Protein AF-A0A1G2N0Z9-F1 (afdb_monomer_lite)

Radius of gyration: 14.89 Å; chains: 1; bounding box: 38×28×39 Å

Structure (mmCIF, N/CA/C/O backbone):
data_AF-A0A1G2N0Z9-F1
#
_entry.id   AF-A0A1G2N0Z9-F1
#
loop_
_atom_site.group_PDB
_atom_site.id
_atom_site.type_symbol
_atom_site.label_atom_id
_atom_site.label_alt_id
_atom_site.label_comp_id
_atom_site.label_asym_id
_atom_site.label_entity_id
_atom_site.label_seq_id
_atom_site.pdbx_PDB_ins_code
_atom_site.Cartn_x
_atom_site.Cartn_y
_atom_site.Cartn_z
_atom_site.occupancy
_atom_site.B_iso_or_equiv
_atom_site.auth_seq_id
_atom_site.auth_comp_id
_atom_site.auth_asym_id
_atom_site.auth_atom_id
_atom_site.pdbx_PDB_model_num
ATOM 1 N N . MET A 1 1 ? -17.786 1.640 7.797 1.00 79.00 1 MET A N 1
ATOM 2 C CA . MET A 1 1 ? -18.243 2.246 6.525 1.00 79.00 1 MET A CA 1
ATOM 3 C C . MET A 1 1 ? -17.300 3.326 6.021 1.00 79.00 1 MET A C 1
ATOM 5 O O . MET A 1 1 ? -16.821 3.177 4.911 1.00 79.00 1 MET A O 1
ATOM 9 N N . LEU A 1 2 ? -16.968 4.353 6.814 1.00 90.75 2 LEU A N 1
ATOM 10 C CA . LEU A 1 2 ? -16.090 5.442 6.357 1.00 90.75 2 LEU A CA 1
ATOM 11 C C . LEU A 1 2 ? -14.712 4.963 5.851 1.00 90.75 2 LEU A C 1
ATOM 13 O O . LEU A 1 2 ? -14.252 5.431 4.818 1.00 90.75 2 LEU A O 1
ATOM 17 N N . SER A 1 3 ? -14.105 3.959 6.498 1.00 92.81 3 SER A N 1
ATOM 18 C CA . SER A 1 3 ? -12.853 3.348 6.022 1.00 92.81 3 SER A CA 1
ATOM 19 C C . SER A 1 3 ? -12.970 2.721 4.624 1.00 92.81 3 SER A C 1
ATOM 21 O O . SER A 1 3 ? -12.044 2.856 3.839 1.00 92.81 3 SER A O 1
ATOM 23 N N . TYR A 1 4 ? -14.107 2.107 4.265 1.00 94.81 4 TYR A N 1
ATOM 24 C CA . TYR A 1 4 ? -14.311 1.609 2.895 1.00 94.81 4 TYR A CA 1
ATOM 25 C C . TYR A 1 4 ? -14.407 2.750 1.883 1.00 94.81 4 TYR A C 1
ATOM 27 O O . TYR A 1 4 ? -13.894 2.618 0.780 1.00 94.81 4 TYR A O 1
ATOM 35 N N . ILE A 1 5 ? -15.035 3.868 2.257 1.00 96.38 5 ILE A N 1
ATOM 36 C CA . ILE A 1 5 ? -15.137 5.044 1.384 1.00 96.38 5 ILE A CA 1
ATOM 37 C C . ILE A 1 5 ? -13.743 5.622 1.129 1.00 96.38 5 ILE A C 1
ATOM 39 O O . ILE A 1 5 ? -13.389 5.855 -0.021 1.00 96.38 5 ILE A O 1
ATOM 43 N N . PHE A 1 6 ? -12.926 5.795 2.174 1.00 96.81 6 PHE A N 1
ATOM 44 C CA . PHE A 1 6 ? -11.551 6.269 2.005 1.00 96.81 6 PHE A CA 1
ATOM 45 C C . PHE A 1 6 ? -10.701 5.304 1.182 1.00 96.81 6 PHE A C 1
ATOM 47 O O . PHE A 1 6 ? -10.011 5.754 0.273 1.00 96.81 6 PHE A O 1
ATOM 54 N N . ALA A 1 7 ? -10.796 3.997 1.444 1.00 97.38 7 ALA A N 1
ATOM 55 C CA . ALA A 1 7 ? -10.118 2.990 0.635 1.00 97.38 7 ALA A CA 1
ATOM 56 C C . ALA A 1 7 ? -10.514 3.106 -0.842 1.00 97.38 7 ALA A C 1
ATOM 58 O O . ALA A 1 7 ? -9.651 3.235 -1.700 1.00 97.38 7 ALA A O 1
ATOM 59 N N . PHE A 1 8 ? -11.816 3.136 -1.134 1.00 97.44 8 PHE A N 1
ATOM 60 C CA . PHE A 1 8 ? -12.325 3.238 -2.498 1.00 97.44 8 PHE A CA 1
ATOM 61 C C . PHE A 1 8 ? -11.829 4.501 -3.209 1.00 97.44 8 PHE A C 1
ATOM 63 O O . PHE A 1 8 ? -11.329 4.414 -4.327 1.00 97.44 8 PHE A O 1
ATOM 70 N N . VAL A 1 9 ? -11.918 5.664 -2.559 1.00 98.06 9 VAL A N 1
ATOM 71 C CA . VAL A 1 9 ? -11.471 6.938 -3.142 1.00 98.06 9 VAL A CA 1
ATOM 72 C C . VAL A 1 9 ? -9.968 6.922 -3.414 1.00 98.06 9 VAL A C 1
ATOM 74 O O . VAL A 1 9 ? -9.555 7.237 -4.526 1.00 98.06 9 VAL A O 1
ATOM 77 N N . ILE A 1 10 ? -9.149 6.523 -2.436 1.00 97.75 10 ILE A N 1
ATOM 78 C CA . ILE A 1 10 ? -7.687 6.510 -2.584 1.00 97.75 10 ILE A CA 1
ATOM 79 C C . ILE A 1 10 ? -7.263 5.512 -3.664 1.00 97.75 10 ILE A C 1
ATOM 81 O O . ILE A 1 10 ? -6.484 5.867 -4.541 1.00 97.75 10 ILE A O 1
ATOM 85 N N . LEU A 1 11 ? -7.810 4.294 -3.658 1.00 97.31 11 LEU A N 1
ATOM 86 C CA . LEU A 1 11 ? -7.470 3.278 -4.658 1.00 97.31 11 LEU A CA 1
ATOM 87 C C . LEU A 1 11 ? -7.959 3.657 -6.060 1.00 97.31 11 LEU A C 1
ATOM 89 O O . LEU A 1 11 ? -7.300 3.335 -7.042 1.00 97.31 11 LEU A O 1
ATOM 93 N N . THR A 1 12 ? -9.060 4.405 -6.168 1.00 97.06 12 THR A N 1
ATOM 94 C CA . THR A 1 12 ? -9.487 4.985 -7.449 1.00 97.06 12 THR A CA 1
ATOM 95 C C . THR A 1 12 ? -8.480 6.026 -7.943 1.00 97.06 12 THR A C 1
ATOM 97 O O . THR A 1 12 ? -8.135 6.017 -9.120 1.00 97.06 12 THR A O 1
ATOM 100 N N . ILE A 1 13 ? -7.960 6.888 -7.060 1.00 95.50 13 ILE A N 1
ATOM 101 C CA . ILE A 1 13 ? -6.890 7.838 -7.412 1.00 95.50 13 ILE A CA 1
ATOM 102 C C . ILE A 1 13 ? -5.633 7.087 -7.863 1.00 95.50 13 ILE A C 1
ATOM 104 O O . ILE A 1 13 ? -5.050 7.456 -8.877 1.00 95.50 13 ILE A O 1
ATOM 108 N N . VAL A 1 14 ? -5.244 6.020 -7.159 1.00 95.50 14 VAL A N 1
ATOM 109 C CA . VAL A 1 14 ? -4.087 5.185 -7.524 1.00 95.50 14 VAL A CA 1
ATOM 110 C C . VAL A 1 14 ? -4.279 4.525 -8.889 1.00 95.50 14 VAL A C 1
ATOM 112 O O . VAL A 1 14 ? -3.357 4.524 -9.699 1.00 95.50 14 VAL A O 1
ATOM 115 N N . LEU A 1 15 ? -5.474 4.002 -9.174 1.00 93.62 15 LEU A N 1
ATOM 116 C CA . LEU A 1 15 ? -5.797 3.400 -10.467 1.00 93.62 15 LEU A CA 1
ATOM 117 C C . LEU A 1 15 ? -5.727 4.428 -11.601 1.00 93.62 15 LEU A C 1
ATOM 119 O O . LEU A 1 15 ? -5.070 4.191 -12.610 1.00 93.62 15 LEU A O 1
ATOM 123 N N . ILE A 1 16 ? -6.380 5.580 -11.428 1.00 93.00 16 ILE A N 1
ATOM 124 C CA . ILE A 1 16 ? -6.337 6.673 -12.410 1.00 93.00 16 ILE A CA 1
ATOM 125 C C . ILE A 1 16 ? -4.892 7.132 -12.616 1.00 93.00 16 ILE A C 1
ATOM 127 O O . ILE A 1 16 ? -4.476 7.365 -13.749 1.00 93.00 16 ILE A O 1
ATOM 131 N N . GLY A 1 17 ? -4.124 7.229 -11.531 1.00 91.12 17 GLY A N 1
ATOM 132 C CA . GLY A 1 17 ? -2.723 7.606 -11.573 1.00 91.12 17 GLY A CA 1
ATOM 133 C C . GLY A 1 17 ? -1.867 6.615 -12.354 1.00 91.12 17 GLY A C 1
ATOM 134 O O . GLY A 1 17 ? -1.115 7.027 -13.226 1.00 91.12 17 GLY A O 1
ATOM 135 N N . ASN A 1 18 ? -2.038 5.314 -12.131 1.00 87.62 18 ASN A N 1
ATOM 136 C CA . ASN A 1 18 ? -1.338 4.286 -12.903 1.00 87.62 18 ASN A CA 1
ATOM 137 C C . ASN A 1 18 ? -1.661 4.347 -14.405 1.00 87.62 18 ASN A C 1
ATOM 139 O O . ASN A 1 18 ? -0.775 4.152 -15.230 1.00 87.62 18 ASN A O 1
ATOM 143 N N . ILE A 1 19 ? -2.914 4.644 -14.770 1.00 87.50 19 ILE A N 1
ATOM 144 C CA . ILE A 1 19 ? -3.340 4.694 -16.178 1.00 87.50 19 ILE A CA 1
ATOM 145 C C . ILE A 1 19 ? -2.854 5.971 -16.879 1.00 87.50 19 ILE A C 1
ATOM 147 O O . ILE A 1 19 ? -2.416 5.908 -18.022 1.00 87.50 19 ILE A O 1
ATOM 151 N N . LEU A 1 20 ? -2.959 7.133 -16.225 1.00 86.62 20 LEU A N 1
ATOM 152 C CA . LEU A 1 20 ? -2.773 8.441 -16.875 1.00 86.62 20 LEU A CA 1
ATOM 153 C C . LEU A 1 20 ? -1.491 9.177 -16.464 1.00 86.62 20 LEU A C 1
ATOM 155 O O . LEU A 1 20 ? -1.054 10.116 -17.129 1.00 86.62 20 LEU A O 1
ATOM 159 N N . GLY A 1 21 ? -0.905 8.812 -15.331 1.00 76.06 21 GLY A N 1
ATOM 160 C CA . GLY A 1 21 ? 0.173 9.548 -14.676 1.00 76.06 21 GLY A CA 1
ATOM 161 C C . GLY A 1 21 ? 1.413 9.820 -15.529 1.00 76.06 21 GLY A C 1
ATOM 162 O O . GLY A 1 21 ? 1.886 10.966 -15.515 1.00 76.06 21 GLY A O 1
ATOM 163 N N . PRO A 1 22 ? 1.921 8.834 -16.296 1.00 70.19 22 PRO A N 1
ATOM 164 C CA . PRO A 1 22 ? 3.076 9.027 -17.172 1.00 70.19 22 PRO A CA 1
ATOM 165 C C . PRO A 1 22 ? 2.835 10.048 -18.290 1.00 70.19 22 PRO A C 1
ATOM 167 O O . PRO A 1 22 ? 3.763 10.741 -18.699 1.00 70.19 22 PRO A O 1
ATOM 170 N N . GLU A 1 23 ? 1.593 10.168 -18.766 1.00 74.56 23 GLU A N 1
ATOM 171 C CA . GLU A 1 23 ? 1.230 11.068 -19.866 1.00 74.56 23 GLU A CA 1
ATOM 172 C C . GLU A 1 23 ? 0.994 12.510 -19.394 1.00 74.56 23 GLU A C 1
ATOM 174 O O . GLU A 1 23 ? 1.246 13.454 -20.140 1.00 74.56 23 GLU A O 1
ATOM 179 N N . ILE A 1 24 ? 0.530 12.694 -18.152 1.00 70.25 24 ILE A N 1
ATOM 180 C CA . ILE A 1 24 ? 0.045 13.994 -17.658 1.00 70.25 24 ILE A CA 1
ATOM 181 C C . ILE A 1 24 ? 1.104 14.773 -16.871 1.00 70.25 24 ILE A C 1
ATOM 183 O O . ILE A 1 24 ? 1.137 16.001 -16.926 1.00 70.25 24 ILE A O 1
ATOM 187 N N . THR A 1 25 ? 1.931 14.100 -16.068 1.00 64.31 25 THR A N 1
ATOM 188 C CA . THR A 1 25 ? 2.651 14.801 -14.988 1.00 64.31 25 THR A CA 1
ATOM 189 C C . THR A 1 25 ? 4.035 15.311 -15.372 1.00 64.31 25 THR A C 1
ATOM 191 O O . THR A 1 25 ? 4.565 16.172 -14.674 1.00 64.31 25 THR A O 1
ATOM 194 N N . HIS A 1 26 ? 4.643 14.792 -16.444 1.00 68.50 26 HIS A N 1
ATOM 195 C CA . HIS A 1 26 ? 6.057 15.015 -16.796 1.00 68.50 26 HIS A CA 1
ATOM 196 C C . HIS A 1 26 ? 7.057 14.738 -15.646 1.00 68.50 26 HIS A C 1
ATOM 198 O O . HIS A 1 26 ? 8.247 15.033 -15.769 1.00 68.50 26 HIS A O 1
ATOM 204 N N . ILE A 1 27 ? 6.597 14.168 -14.526 1.00 69.31 27 ILE A N 1
ATOM 205 C CA . ILE A 1 27 ? 7.427 13.723 -13.411 1.00 69.31 27 ILE A CA 1
ATOM 206 C C . ILE A 1 27 ? 8.112 12.432 -13.858 1.00 69.31 27 ILE A C 1
ATOM 208 O O . ILE A 1 27 ? 7.523 11.615 -14.565 1.00 69.31 27 ILE A O 1
ATOM 212 N N . SER A 1 28 ? 9.366 12.230 -13.448 1.00 76.25 28 SER A N 1
ATOM 213 C CA . SER A 1 28 ? 10.042 10.955 -13.700 1.00 76.25 28 SER A CA 1
ATOM 214 C C . SER A 1 28 ? 9.210 9.807 -13.121 1.00 76.25 28 SER A C 1
ATOM 216 O O . SER A 1 28 ? 8.839 9.849 -11.944 1.00 76.25 28 SER A O 1
ATOM 218 N N . MET A 1 29 ? 8.945 8.788 -13.952 1.00 77.81 29 MET A N 1
ATOM 219 C CA . MET A 1 29 ? 8.114 7.628 -13.602 1.00 77.81 29 MET A CA 1
ATOM 220 C C . MET A 1 29 ? 8.460 7.064 -12.223 1.00 77.81 29 MET A C 1
ATOM 222 O O . MET A 1 29 ? 7.557 6.765 -11.462 1.00 77.81 29 MET A O 1
ATOM 226 N N . ARG A 1 30 ? 9.747 7.024 -11.854 1.00 77.75 30 ARG A N 1
ATOM 227 C CA . ARG A 1 30 ? 10.211 6.490 -10.563 1.00 77.75 30 ARG A CA 1
ATOM 228 C C . ARG A 1 30 ? 9.659 7.227 -9.341 1.00 77.75 30 ARG A C 1
ATOM 230 O O . ARG A 1 30 ? 9.333 6.603 -8.337 1.00 77.75 30 ARG A O 1
ATOM 237 N N . TYR A 1 31 ? 9.584 8.558 -9.394 1.00 82.19 31 TYR A N 1
ATOM 238 C CA . TYR A 1 31 ? 9.047 9.339 -8.272 1.00 82.19 31 TYR A CA 1
ATOM 239 C C . TYR A 1 31 ? 7.531 9.245 -8.219 1.00 82.19 31 TYR A C 1
ATOM 241 O O . TYR A 1 31 ? 6.948 9.216 -7.139 1.00 82.19 31 TYR A O 1
ATOM 249 N N . TYR A 1 32 ? 6.907 9.219 -9.393 1.00 87.62 32 TYR A N 1
ATOM 250 C CA . TYR A 1 32 ? 5.468 9.100 -9.512 1.00 87.62 32 TYR A CA 1
ATOM 251 C C . TYR A 1 32 ? 4.975 7.753 -8.968 1.00 87.62 32 TYR A C 1
ATOM 253 O O . TYR A 1 32 ? 4.097 7.715 -8.111 1.00 87.62 32 TYR A O 1
ATOM 261 N N . ASP A 1 33 ? 5.632 6.679 -9.385 1.00 89.62 33 ASP A N 1
ATOM 262 C CA . ASP A 1 33 ? 5.465 5.315 -8.902 1.00 89.62 33 ASP A CA 1
ATOM 263 C C . ASP A 1 33 ? 5.595 5.210 -7.370 1.00 89.62 33 ASP A C 1
ATOM 265 O O . ASP A 1 33 ? 4.666 4.779 -6.690 1.00 89.62 33 ASP A O 1
ATOM 269 N N . SER A 1 34 ? 6.659 5.781 -6.792 1.00 93.81 34 SER A N 1
ATOM 270 C CA . SER A 1 34 ? 6.840 5.805 -5.330 1.00 93.81 34 SER A CA 1
ATOM 271 C C . SER A 1 34 ? 5.678 6.484 -4.581 1.00 93.81 34 SER A C 1
ATOM 273 O O . SER A 1 34 ? 5.284 6.061 -3.490 1.00 93.81 34 SER A O 1
ATOM 275 N N . ILE A 1 35 ? 5.116 7.563 -5.142 1.00 94.12 35 ILE A N 1
ATOM 276 C CA . ILE A 1 35 ? 3.949 8.244 -4.559 1.00 94.12 35 ILE A CA 1
ATOM 277 C C . ILE A 1 35 ? 2.719 7.337 -4.639 1.00 94.12 35 ILE A C 1
ATOM 279 O O . ILE A 1 35 ? 1.950 7.264 -3.676 1.00 94.12 35 ILE A O 1
ATOM 283 N N . LEU A 1 36 ? 2.530 6.651 -5.768 1.00 95.19 36 LEU A N 1
ATOM 284 C CA . LEU A 1 36 ? 1.418 5.731 -5.961 1.00 95.19 36 LEU A CA 1
ATOM 285 C C . LEU A 1 36 ? 1.488 4.536 -5.015 1.00 95.19 36 LEU A C 1
ATOM 287 O O . LEU A 1 36 ? 0.457 4.230 -4.426 1.00 95.19 36 LEU A O 1
ATOM 291 N N . HIS A 1 37 ? 2.661 3.946 -4.782 1.00 97.25 37 HIS A N 1
ATOM 292 C CA . HIS A 1 37 ? 2.840 2.872 -3.799 1.00 97.25 37 HIS A CA 1
ATOM 293 C C . HIS A 1 37 ? 2.476 3.319 -2.383 1.00 97.25 37 HIS A C 1
ATOM 295 O O . HIS A 1 37 ? 1.623 2.729 -1.720 1.00 97.25 37 HIS A O 1
ATOM 301 N N . MET A 1 38 ? 2.996 4.464 -1.932 1.00 97.75 38 MET A N 1
ATOM 302 C CA . MET A 1 38 ? 2.638 4.974 -0.605 1.00 97.75 38 MET A CA 1
ATOM 303 C C . MET A 1 38 ? 1.126 5.252 -0.469 1.00 97.75 38 MET A C 1
ATOM 305 O O . MET A 1 38 ? 0.528 4.975 0.578 1.00 97.75 38 MET A O 1
ATOM 309 N N . LEU A 1 39 ? 0.480 5.778 -1.518 1.00 97.69 39 LEU A N 1
ATOM 310 C CA . LEU A 1 39 ? -0.973 5.981 -1.544 1.00 97.69 39 LEU A CA 1
ATOM 311 C C . LEU A 1 39 ? -1.748 4.658 -1.607 1.00 97.69 39 LEU A C 1
ATOM 313 O O . LEU A 1 39 ? -2.765 4.528 -0.924 1.00 97.69 39 LEU A O 1
ATOM 317 N N . ALA A 1 40 ? -1.276 3.676 -2.374 1.00 98.06 40 ALA A N 1
ATOM 318 C CA . ALA A 1 40 ? -1.855 2.340 -2.462 1.00 98.06 40 ALA A CA 1
ATOM 319 C C . ALA A 1 40 ? -1.826 1.664 -1.091 1.00 98.06 40 ALA A C 1
ATOM 321 O O . ALA A 1 40 ? -2.873 1.238 -0.600 1.00 98.06 40 ALA A O 1
ATOM 322 N N . GLY A 1 41 ? -0.676 1.699 -0.417 1.00 98.19 41 GLY A N 1
ATOM 323 C CA . GLY A 1 41 ? -0.507 1.270 0.964 1.00 98.19 41 GLY A CA 1
ATOM 324 C C . GLY A 1 41 ? -1.506 1.922 1.919 1.00 98.19 41 GLY A C 1
ATOM 325 O O . GLY A 1 41 ? -2.168 1.239 2.701 1.00 98.19 41 GLY A O 1
ATOM 326 N N . ALA A 1 42 ? -1.699 3.241 1.832 1.00 98.31 42 ALA A N 1
ATOM 327 C CA . ALA A 1 42 ? -2.696 3.939 2.645 1.00 98.31 42 ALA A CA 1
ATOM 328 C C . ALA A 1 42 ? -4.137 3.482 2.333 1.00 98.31 42 ALA A C 1
ATOM 330 O O . ALA A 1 42 ? -4.915 3.185 3.247 1.00 98.31 42 ALA A O 1
ATOM 331 N N . GLY A 1 43 ? -4.502 3.384 1.051 1.00 98.25 43 GLY A N 1
ATOM 332 C CA . GLY A 1 43 ? -5.816 2.912 0.607 1.00 98.25 43 GLY A CA 1
ATOM 333 C C . GLY A 1 43 ? -6.111 1.480 1.067 1.00 98.25 43 GLY A C 1
ATOM 334 O O . GLY A 1 43 ? -7.186 1.205 1.608 1.00 98.25 43 GLY A O 1
ATOM 335 N N . LEU A 1 44 ? -5.133 0.585 0.939 1.00 98.25 44 LEU A N 1
ATOM 336 C CA . LEU A 1 44 ? -5.214 -0.796 1.406 1.00 98.25 44 LEU A CA 1
ATOM 337 C C . LEU A 1 44 ? -5.220 -0.891 2.934 1.00 98.25 44 LEU A C 1
ATOM 339 O O . LEU A 1 44 ? -5.974 -1.689 3.483 1.00 98.25 44 LEU A O 1
ATOM 343 N N . GLY A 1 45 ? -4.498 -0.026 3.648 1.00 97.69 45 GLY A N 1
ATOM 344 C CA . GLY A 1 45 ? -4.589 0.085 5.106 1.00 97.69 45 GLY A CA 1
ATOM 345 C C . GLY A 1 45 ? -6.013 0.408 5.576 1.00 97.69 45 GLY A C 1
ATOM 346 O O . GLY A 1 45 ? -6.538 -0.232 6.493 1.00 97.69 45 GLY A O 1
ATOM 347 N N . PHE A 1 46 ? -6.693 1.345 4.903 1.00 97.62 46 PHE A N 1
ATOM 348 C CA . PHE A 1 46 ? -8.110 1.621 5.154 1.00 97.62 46 PHE A CA 1
ATOM 349 C C . PHE A 1 46 ? -9.003 0.416 4.842 1.00 97.62 46 PHE A C 1
ATOM 351 O O . PHE A 1 46 ? -9.914 0.122 5.623 1.00 97.62 46 PHE A O 1
ATOM 358 N N . PHE A 1 47 ? -8.744 -0.288 3.737 1.00 97.69 47 PHE A N 1
ATOM 359 C CA . PHE A 1 47 ? -9.482 -1.490 3.352 1.00 97.69 47 PHE A CA 1
ATOM 360 C C . PHE A 1 47 ? -9.327 -2.610 4.387 1.00 97.69 47 PHE A C 1
ATOM 362 O O . PHE A 1 47 ? -10.331 -3.150 4.844 1.00 97.69 47 PHE A O 1
ATOM 369 N N . ILE A 1 48 ? -8.103 -2.908 4.827 1.00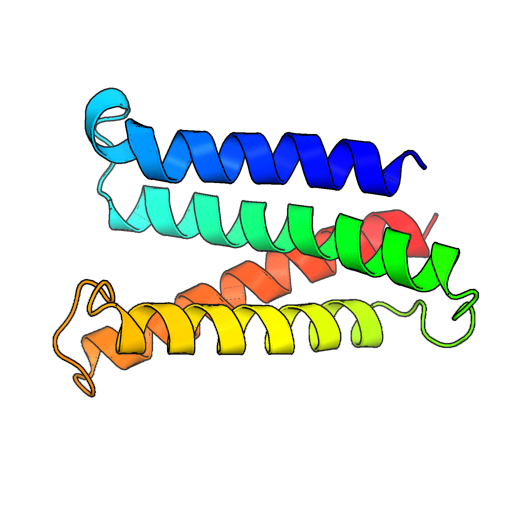 97.00 48 ILE A N 1
ATOM 370 C CA . ILE A 1 48 ? -7.806 -3.938 5.831 1.00 97.00 48 ILE A CA 1
ATOM 371 C C . ILE A 1 48 ? -8.523 -3.624 7.149 1.00 97.00 48 ILE A C 1
ATOM 373 O O . ILE A 1 48 ? -9.213 -4.483 7.696 1.00 97.00 48 ILE A O 1
ATOM 377 N N . LEU A 1 49 ? -8.449 -2.379 7.634 1.00 95.31 49 LEU A N 1
ATOM 378 C CA . LEU A 1 49 ? -9.175 -1.948 8.836 1.00 95.31 49 LEU A CA 1
ATOM 379 C C . LEU A 1 49 ? -10.694 -2.107 8.693 1.00 95.31 49 LEU A C 1
ATOM 381 O O . LEU A 1 49 ? -11.383 -2.503 9.644 1.00 95.31 49 LEU A O 1
ATOM 385 N N . ALA A 1 50 ? -11.229 -1.779 7.517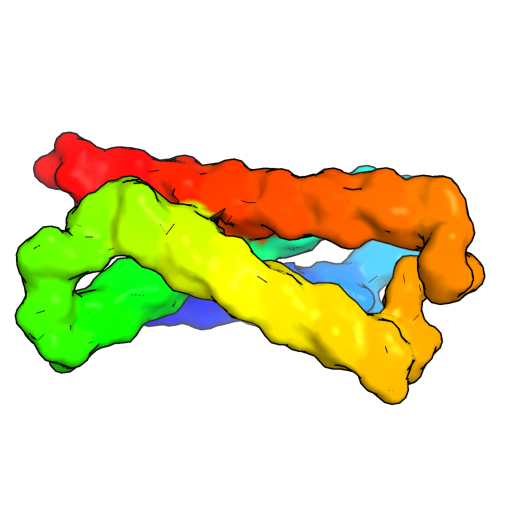 1.00 94.81 50 ALA A N 1
ATOM 386 C CA . ALA A 1 50 ? -12.644 -1.928 7.216 1.00 94.81 50 ALA A CA 1
ATOM 387 C C . ALA A 1 50 ? -13.051 -3.409 7.198 1.00 94.81 50 ALA A C 1
ATOM 389 O O . ALA A 1 50 ? -14.044 -3.774 7.831 1.00 94.81 50 ALA A O 1
ATOM 390 N N . LEU A 1 51 ? -12.245 -4.258 6.560 1.00 95.00 51 LEU A N 1
ATOM 391 C CA . LEU A 1 51 ? -12.437 -5.701 6.472 1.00 95.00 51 LEU A CA 1
ATOM 392 C C . LEU A 1 51 ? -12.386 -6.359 7.852 1.00 95.00 51 LEU A C 1
ATOM 394 O O . LEU A 1 51 ? -13.310 -7.083 8.216 1.00 95.00 51 LEU A O 1
ATOM 398 N N . MET A 1 52 ? -11.379 -6.045 8.669 1.00 94.06 52 MET A N 1
ATOM 399 C CA . MET A 1 52 ? -11.281 -6.518 10.055 1.00 94.06 52 MET A CA 1
ATOM 400 C C . MET A 1 52 ? -12.509 -6.125 10.879 1.00 94.06 52 MET A C 1
ATOM 402 O O . MET A 1 52 ? -13.002 -6.922 11.678 1.00 94.06 52 MET A O 1
ATOM 406 N N . SER A 1 53 ? -13.037 -4.916 10.666 1.00 91.12 53 SER A N 1
ATOM 407 C CA . SER A 1 53 ? -14.259 -4.454 11.332 1.00 91.12 53 SER A CA 1
ATOM 408 C C . SER A 1 53 ? -15.489 -5.248 10.877 1.00 91.12 53 SER A C 1
ATOM 410 O O . SER A 1 53 ? -16.284 -5.668 11.716 1.00 91.12 53 SER A O 1
ATOM 412 N N . THR A 1 54 ? -15.627 -5.511 9.573 1.00 94.19 54 THR A N 1
ATOM 413 C CA . THR A 1 54 ? -16.698 -6.352 9.008 1.00 94.19 54 THR A CA 1
ATOM 414 C C . THR A 1 54 ? -16.637 -7.783 9.544 1.00 94.19 54 THR A C 1
ATOM 416 O O . THR A 1 54 ? -17.663 -8.344 9.919 1.00 94.19 54 THR A O 1
ATOM 419 N N . LEU A 1 55 ? -15.434 -8.351 9.646 1.00 93.81 55 LEU A N 1
ATOM 420 C CA . LEU A 1 55 ? -15.190 -9.702 10.156 1.00 93.81 55 LEU A CA 1
ATOM 421 C C . LEU A 1 55 ? -15.182 -9.786 11.692 1.00 93.81 55 LEU A C 1
ATOM 423 O O . LEU A 1 55 ? -14.947 -10.857 12.246 1.00 93.81 55 LEU A O 1
ATOM 427 N N 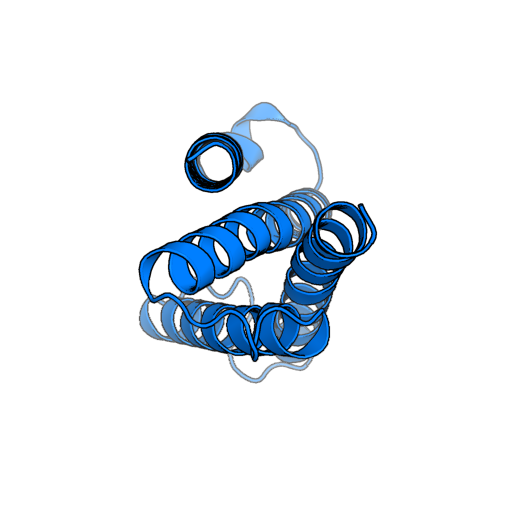. LYS A 1 56 ? -15.445 -8.675 12.396 1.00 91.38 56 LYS A N 1
ATOM 428 C CA . LYS A 1 56 ? -15.451 -8.585 13.868 1.00 91.38 56 LYS A CA 1
ATOM 429 C C . LYS A 1 56 ? -14.129 -9.034 14.516 1.00 91.38 56 LYS A C 1
ATOM 431 O O . LYS A 1 56 ? -14.110 -9.523 15.644 1.00 91.38 56 LYS A O 1
ATOM 436 N N . LEU A 1 57 ? -13.002 -8.811 13.841 1.00 88.75 57 LEU A N 1
ATOM 437 C CA . LEU A 1 57 ? -11.650 -9.173 14.285 1.00 88.75 57 LEU A CA 1
ATOM 438 C C . LEU A 1 57 ? -11.035 -8.123 15.227 1.00 88.75 57 LEU A C 1
ATOM 440 O O . LEU A 1 57 ? -9.863 -7.786 15.109 1.00 88.75 57 LEU A O 1
ATOM 444 N N . GLY A 1 58 ? -11.811 -7.598 16.182 1.00 78.88 58 GLY A N 1
ATOM 445 C CA . GLY A 1 58 ? -11.409 -6.449 17.009 1.00 78.88 58 GLY A CA 1
ATOM 446 C C . GLY A 1 58 ? -10.085 -6.623 17.770 1.00 78.88 58 GLY A C 1
ATOM 447 O O . GLY A 1 58 ? -9.352 -5.654 17.926 1.00 78.88 58 GLY A O 1
ATOM 448 N N . ARG A 1 59 ? -9.741 -7.856 18.178 1.00 81.69 59 ARG A N 1
ATOM 449 C CA . ARG A 1 59 ? -8.463 -8.166 18.851 1.00 81.69 59 ARG A CA 1
ATOM 450 C C . ARG A 1 59 ? -7.227 -8.062 17.945 1.00 81.69 59 ARG A C 1
ATOM 452 O O . ARG A 1 59 ? -6.128 -7.938 18.461 1.00 81.69 59 ARG A O 1
ATOM 459 N N . TRP A 1 60 ? -7.423 -8.126 16.629 1.00 79.19 60 TRP A N 1
ATOM 460 C CA . TRP A 1 60 ? -6.383 -8.086 15.592 1.00 79.19 60 TRP A CA 1
ATOM 461 C C . TRP A 1 60 ? -6.372 -6.743 14.863 1.00 79.19 60 TRP A C 1
ATOM 463 O O . TRP A 1 60 ? -6.032 -6.652 13.689 1.00 79.19 60 TRP A O 1
ATOM 473 N N . ARG A 1 61 ? -6.856 -5.689 15.521 1.00 85.94 61 ARG A N 1
ATOM 474 C CA . ARG A 1 61 ? -6.910 -4.344 14.955 1.00 85.94 61 ARG A CA 1
ATOM 475 C C . ARG A 1 61 ? -5.751 -3.512 15.494 1.00 85.94 61 ARG A C 1
ATOM 477 O O . ARG A 1 61 ? -5.956 -2.415 16.006 1.00 85.94 61 ARG A O 1
ATOM 484 N N . THR A 1 62 ? -4.544 -4.071 15.434 1.00 91.62 62 THR A N 1
ATOM 485 C CA . THR A 1 62 ? -3.307 -3.386 15.819 1.00 91.62 62 THR A CA 1
ATOM 486 C C . THR A 1 62 ? -2.589 -2.833 14.590 1.00 91.62 62 THR A C 1
ATOM 488 O O . THR A 1 62 ? -2.887 -3.205 13.456 1.00 91.62 62 THR A O 1
ATOM 491 N N . ILE A 1 63 ? -1.618 -1.940 14.807 1.00 92.38 63 ILE A N 1
ATOM 492 C CA . ILE A 1 63 ? -0.758 -1.448 13.720 1.00 92.38 63 ILE A CA 1
ATOM 493 C C . ILE A 1 63 ? -0.045 -2.624 13.043 1.00 92.38 63 ILE A C 1
ATOM 495 O O . ILE A 1 63 ? -0.021 -2.677 11.818 1.00 92.38 63 ILE A O 1
ATOM 499 N N . PHE A 1 64 ? 0.447 -3.587 13.832 1.00 94.31 64 PHE A N 1
ATOM 500 C CA . PHE A 1 64 ? 1.144 -4.769 13.328 1.00 94.31 64 PHE A CA 1
ATOM 501 C C . PHE A 1 64 ? 0.271 -5.593 12.374 1.00 94.31 64 PHE A C 1
ATOM 503 O O . PHE A 1 64 ? 0.721 -5.943 11.286 1.00 94.31 64 PHE A O 1
ATOM 510 N N . ASP A 1 65 ? -0.987 -5.848 12.742 1.00 94.81 65 ASP A N 1
ATOM 511 C CA . ASP A 1 65 ? -1.901 -6.652 11.923 1.00 94.81 65 ASP A CA 1
ATOM 512 C C . ASP A 1 65 ? -2.208 -5.979 10.577 1.00 94.81 65 ASP A C 1
ATOM 514 O O . ASP A 1 65 ? -2.259 -6.641 9.540 1.00 94.81 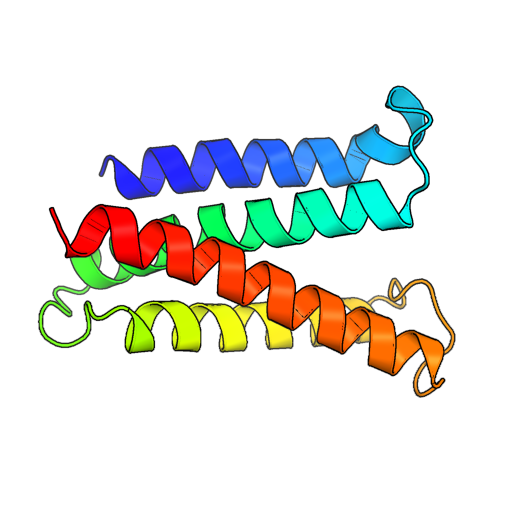65 ASP A O 1
ATOM 518 N N . VAL A 1 66 ? -2.377 -4.651 10.577 1.00 96.31 66 VAL A N 1
ATOM 519 C CA . VAL A 1 66 ? -2.615 -3.881 9.347 1.00 96.31 66 VAL A CA 1
ATOM 520 C C . VAL A 1 66 ? -1.372 -3.876 8.463 1.00 96.31 66 VAL A C 1
ATOM 522 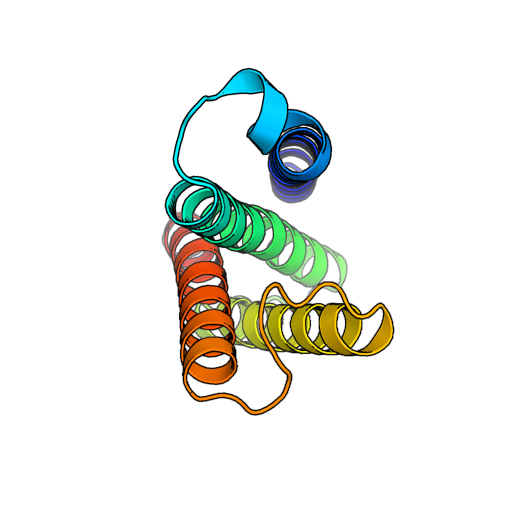O O . VAL A 1 66 ? -1.481 -4.127 7.265 1.00 96.31 66 VAL A O 1
ATOM 525 N N . THR A 1 67 ? -0.187 -3.641 9.035 1.00 96.44 67 THR A N 1
ATOM 526 C CA . THR A 1 67 ? 1.067 -3.652 8.269 1.00 96.44 67 THR A CA 1
ATOM 527 C C . THR A 1 67 ? 1.394 -5.034 7.720 1.00 96.44 67 THR A C 1
ATOM 529 O O . THR A 1 67 ? 1.857 -5.144 6.591 1.00 96.44 67 THR A O 1
ATOM 532 N N . PHE A 1 68 ? 1.107 -6.094 8.478 1.00 96.88 68 PHE A N 1
ATOM 533 C CA . PHE A 1 68 ? 1.305 -7.464 8.022 1.00 96.88 68 PHE A CA 1
ATOM 534 C C . PHE A 1 68 ? 0.335 -7.819 6.890 1.00 96.88 68 PHE A C 1
ATOM 536 O O . PHE A 1 68 ? 0.753 -8.360 5.870 1.00 96.88 68 PHE A O 1
ATOM 543 N N . GLY A 1 69 ? -0.943 -7.449 7.023 1.00 96.81 69 GLY A N 1
ATOM 544 C CA . GLY A 1 69 ? -1.921 -7.596 5.945 1.00 96.81 69 GLY A CA 1
ATOM 545 C C . GLY A 1 69 ? -1.516 -6.840 4.677 1.00 96.81 69 GLY A C 1
ATOM 546 O O . GLY A 1 69 ? -1.657 -7.381 3.583 1.00 96.81 69 GLY A O 1
ATOM 547 N N . MET A 1 70 ? -0.964 -5.630 4.818 1.00 97.75 70 MET A N 1
ATOM 548 C CA . MET A 1 70 ? -0.461 -4.860 3.680 1.00 97.75 70 MET A CA 1
ATOM 549 C C . MET A 1 70 ? 0.729 -5.549 3.018 1.00 97.75 70 MET A C 1
ATOM 551 O O . MET A 1 70 ? 0.736 -5.691 1.803 1.00 97.75 70 MET A O 1
ATOM 555 N N . LEU A 1 71 ? 1.695 -6.035 3.801 1.00 97.94 71 LEU A N 1
ATOM 556 C CA . LEU A 1 71 ? 2.856 -6.743 3.265 1.00 97.94 71 LEU A CA 1
ATOM 557 C C . LEU A 1 71 ? 2.444 -7.969 2.436 1.00 97.94 71 LEU A C 1
ATOM 559 O O . LEU A 1 71 ? 3.005 -8.199 1.370 1.00 97.94 71 LEU A O 1
ATOM 563 N N . LEU A 1 72 ? 1.440 -8.731 2.884 1.00 98.06 72 LEU A N 1
ATOM 564 C CA . LEU A 1 72 ? 0.913 -9.860 2.111 1.00 98.06 72 LEU A CA 1
ATOM 565 C C . LEU A 1 72 ? 0.310 -9.414 0.772 1.00 98.06 72 LEU A C 1
ATOM 567 O O . LEU A 1 72 ? 0.548 -10.064 -0.243 1.00 98.06 72 LEU A O 1
ATOM 571 N N . LEU A 1 73 ? -0.456 -8.320 0.759 1.00 97.81 73 LEU A N 1
ATOM 572 C CA . LEU A 1 73 ? -1.033 -7.775 -0.473 1.00 97.81 73 LEU A CA 1
ATOM 573 C C . LEU A 1 73 ? 0.036 -7.199 -1.407 1.00 97.81 73 LEU A C 1
ATOM 575 O O . LEU A 1 73 ? -0.051 -7.430 -2.608 1.00 97.81 73 LEU A O 1
ATOM 579 N N . GLY A 1 74 ? 1.054 -6.527 -0.865 1.00 97.06 74 GLY A N 1
ATOM 580 C CA . GLY A 1 74 ? 2.202 -6.038 -1.629 1.00 97.06 74 GLY A CA 1
ATOM 581 C C . GLY A 1 74 ? 2.969 -7.185 -2.287 1.00 97.06 74 GLY A C 1
ATOM 582 O O . GLY A 1 74 ? 3.224 -7.151 -3.481 1.00 97.06 74 GLY A O 1
ATOM 583 N N . ILE A 1 75 ? 3.235 -8.279 -1.564 1.00 97.62 75 ILE A N 1
ATOM 584 C CA . ILE A 1 75 ? 3.870 -9.472 -2.155 1.00 97.62 75 ILE A CA 1
ATOM 585 C C . ILE A 1 75 ? 3.003 -10.066 -3.275 1.00 97.62 75 ILE A C 1
ATOM 587 O O . ILE A 1 75 ? 3.528 -10.489 -4.302 1.00 97.62 75 ILE A O 1
ATOM 591 N N . ILE A 1 76 ? 1.678 -10.109 -3.101 1.00 97.56 76 ILE A N 1
ATOM 592 C CA . ILE A 1 76 ? 0.765 -10.568 -4.160 1.00 97.56 76 ILE A CA 1
ATOM 593 C C . ILE A 1 76 ? 0.849 -9.650 -5.386 1.00 97.56 76 ILE A C 1
ATOM 595 O O . ILE A 1 76 ? 0.815 -10.154 -6.507 1.00 97.56 76 ILE A O 1
ATOM 599 N N . TRP A 1 77 ? 0.970 -8.337 -5.183 1.00 96.25 77 TRP A N 1
ATOM 600 C CA . TRP A 1 77 ? 1.148 -7.368 -6.261 1.00 96.25 77 TRP A CA 1
ATOM 601 C C . TRP A 1 77 ? 2.467 -7.585 -7.014 1.00 96.25 77 TRP A C 1
ATOM 603 O O . TRP A 1 77 ? 2.445 -7.759 -8.225 1.00 96.25 77 TRP A O 1
ATOM 613 N N . GLU A 1 78 ? 3.589 -7.732 -6.314 1.00 95.88 78 GLU A N 1
ATOM 614 C CA . GLU A 1 78 ? 4.892 -8.048 -6.926 1.00 95.88 78 GLU A CA 1
ATOM 615 C C . GLU A 1 78 ? 4.845 -9.347 -7.749 1.00 95.88 78 GLU A C 1
ATOM 617 O O . GLU A 1 78 ? 5.337 -9.421 -8.874 1.00 95.88 78 GLU A O 1
ATOM 622 N N . LEU A 1 79 ? 4.189 -10.391 -7.229 1.00 96.94 79 LEU A N 1
ATOM 623 C CA . LEU A 1 79 ? 3.994 -11.643 -7.970 1.00 96.94 79 LEU A CA 1
ATOM 624 C C . LEU A 1 79 ? 3.108 -11.454 -9.207 1.00 96.94 79 LEU A C 1
ATOM 626 O O . LEU A 1 79 ? 3.343 -12.097 -10.234 1.00 96.94 79 LEU A O 1
ATOM 630 N N . PHE A 1 80 ? 2.093 -10.594 -9.115 1.00 96.25 80 PHE A N 1
ATOM 631 C CA . PHE A 1 80 ? 1.263 -10.206 -10.250 1.00 96.25 80 PHE A CA 1
ATOM 632 C C . PHE A 1 80 ? 2.109 -9.507 -11.320 1.00 96.25 80 PHE A C 1
ATOM 634 O O . PHE A 1 80 ? 2.000 -9.860 -12.495 1.00 96.25 80 PHE A O 1
ATOM 641 N N . GLU A 1 81 ? 3.009 -8.604 -10.938 1.00 93.88 81 GLU A N 1
ATOM 642 C CA . GLU A 1 81 ? 3.887 -7.927 -11.892 1.00 93.88 81 GLU A CA 1
ATOM 643 C C . GLU A 1 81 ? 4.827 -8.885 -12.620 1.00 93.88 81 GLU A C 1
ATOM 645 O O . GLU A 1 81 ? 4.967 -8.792 -13.843 1.00 93.88 81 GLU A O 1
ATOM 650 N N . ILE A 1 82 ? 5.417 -9.846 -11.901 1.00 96.44 82 ILE A N 1
ATOM 651 C CA . ILE A 1 82 ? 6.244 -10.903 -12.502 1.00 96.44 82 ILE A CA 1
ATOM 652 C C . ILE A 1 82 ? 5.415 -11.711 -13.503 1.00 96.44 82 ILE A C 1
ATOM 654 O O . ILE A 1 82 ? 5.861 -11.959 -14.623 1.00 96.44 82 ILE A O 1
ATOM 658 N N . TYR A 1 83 ? 4.206 -12.125 -13.115 1.00 97.56 83 TYR A N 1
ATOM 659 C CA . TYR A 1 83 ? 3.347 -12.961 -13.952 1.00 97.56 83 TYR A CA 1
ATOM 660 C C . TYR A 1 83 ? 2.919 -12.251 -15.245 1.00 97.56 83 TYR A C 1
ATOM 662 O O . TYR A 1 83 ? 2.894 -12.874 -16.307 1.00 97.56 83 TYR A O 1
ATOM 670 N N . PHE A 1 84 ? 2.611 -10.953 -15.174 1.00 95.94 84 PHE A N 1
ATOM 671 C CA . PHE A 1 84 ? 2.228 -10.144 -16.336 1.00 95.94 84 PHE A CA 1
ATOM 672 C C . PHE A 1 84 ? 3.411 -9.474 -17.048 1.00 95.94 84 PHE A C 1
ATOM 674 O O . PHE A 1 84 ? 3.204 -8.821 -18.070 1.00 95.94 84 PHE A O 1
ATOM 681 N N . ASN A 1 85 ? 4.638 -9.678 -16.561 1.00 93.06 85 ASN A N 1
ATOM 682 C CA . ASN A 1 85 ? 5.871 -9.109 -17.101 1.00 93.06 85 ASN A CA 1
ATOM 683 C C . ASN A 1 85 ? 5.833 -7.568 -17.197 1.00 93.06 85 ASN A C 1
ATOM 685 O O . ASN A 1 85 ? 6.155 -6.991 -18.238 1.00 93.06 85 ASN A O 1
ATOM 689 N N . ILE A 1 86 ? 5.417 -6.912 -16.109 1.00 90.56 86 ILE A N 1
ATOM 690 C CA . ILE A 1 86 ? 5.299 -5.443 -15.997 1.00 90.56 86 ILE A CA 1
ATOM 691 C C . ILE A 1 86 ? 6.241 -4.825 -14.947 1.00 90.56 86 ILE A C 1
ATOM 693 O O . ILE A 1 86 ? 6.074 -3.670 -14.586 1.00 90.56 86 ILE A O 1
ATOM 697 N N . THR A 1 87 ? 7.275 -5.551 -14.522 1.00 88.50 87 THR A N 1
ATOM 698 C CA . THR A 1 87 ? 8.212 -5.193 -13.432 1.00 88.50 87 THR A CA 1
ATOM 699 C C . THR A 1 87 ? 9.157 -4.013 -13.710 1.00 88.50 87 THR A C 1
ATOM 701 O O . THR A 1 87 ? 10.038 -3.732 -12.905 1.00 88.50 87 THR A O 1
ATOM 704 N N . GLY A 1 88 ? 9.106 -3.386 -14.892 1.00 86.12 88 GLY A N 1
ATOM 705 C CA . GLY A 1 88 ? 9.963 -2.246 -15.278 1.00 86.12 88 GLY A CA 1
ATOM 706 C C . GLY A 1 88 ? 11.472 -2.526 -15.454 1.00 86.12 88 GLY A C 1
ATOM 707 O O . GLY A 1 88 ? 12.155 -1.786 -16.165 1.00 86.12 88 GLY A O 1
ATOM 708 N N . TYR A 1 89 ? 11.993 -3.606 -14.869 1.00 92.19 89 TYR A N 1
ATOM 709 C CA . TYR A 1 89 ? 13.388 -4.047 -14.920 1.00 92.19 89 TYR A CA 1
ATOM 710 C C . TYR A 1 89 ? 13.497 -5.533 -15.271 1.00 92.19 89 TYR A C 1
ATOM 712 O O . TYR A 1 89 ? 12.548 -6.300 -15.112 1.00 92.19 89 TYR A O 1
ATOM 720 N N . GLU A 1 90 ? 14.691 -5.948 -15.706 1.00 94.75 90 GLU A N 1
ATOM 721 C CA . GLU A 1 90 ? 15.016 -7.363 -15.893 1.00 94.75 90 GLU A CA 1
ATOM 722 C C . GLU A 1 90 ? 14.843 -8.123 -14.571 1.00 94.75 90 GLU A C 1
ATOM 724 O O . GLU A 1 90 ? 15.393 -7.723 -13.536 1.00 94.75 90 GLU A O 1
ATOM 729 N N . LEU A 1 91 ? 14.080 -9.217 -14.620 1.00 95.50 91 LEU A N 1
ATOM 730 C CA . LEU A 1 91 ? 13.820 -10.067 -13.462 1.00 95.50 91 LEU A CA 1
ATOM 731 C C . LEU A 1 91 ? 15.135 -10.518 -12.823 1.00 95.50 91 LEU A C 1
ATOM 733 O O . LEU A 1 91 ? 16.079 -10.900 -13.514 1.00 95.50 91 LEU A O 1
ATOM 737 N N . TRP A 1 92 ? 15.178 -10.493 -11.490 1.00 94.19 92 TRP A N 1
ATOM 738 C CA . TRP A 1 92 ? 16.343 -10.901 -10.686 1.00 94.19 92 TRP A CA 1
ATOM 739 C C . TRP A 1 92 ? 17.585 -10.013 -10.839 1.00 94.19 92 TRP A C 1
ATOM 741 O O . TRP A 1 92 ? 18.634 -10.317 -10.269 1.00 94.19 92 TRP A O 1
ATOM 751 N N . SER A 1 93 ? 17.491 -8.901 -11.567 1.00 96.81 93 SER A N 1
ATOM 752 C CA . SER A 1 93 ? 18.544 -7.892 -11.562 1.00 96.81 93 SER A CA 1
ATOM 753 C C . SER A 1 93 ? 18.610 -7.179 -10.209 1.00 96.81 93 SER A C 1
ATOM 755 O O . SER A 1 93 ? 17.630 -7.083 -9.470 1.00 96.81 93 SER A O 1
ATOM 757 N N . THR A 1 94 ? 19.768 -6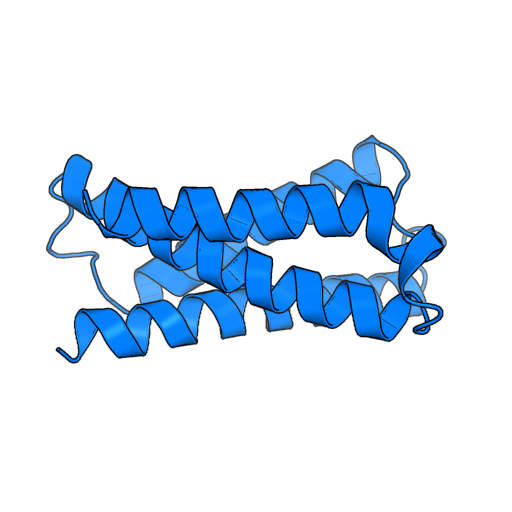.599 -9.896 1.00 97.25 94 THR A N 1
ATOM 758 C CA . THR A 1 94 ? 19.931 -5.747 -8.710 1.00 97.25 94 THR A CA 1
ATOM 759 C C . THR A 1 94 ? 18.896 -4.619 -8.676 1.00 97.25 94 THR A C 1
ATOM 761 O O . THR A 1 94 ? 18.355 -4.320 -7.618 1.00 97.25 94 THR A O 1
ATOM 764 N N . MET A 1 95 ? 18.588 -4.021 -9.833 1.00 94.62 95 MET A N 1
ATOM 765 C CA . MET A 1 95 ? 17.605 -2.937 -9.936 1.00 94.62 95 MET A CA 1
ATOM 766 C C . MET A 1 95 ? 16.189 -3.412 -9.618 1.00 94.62 95 MET A C 1
ATOM 768 O O . MET A 1 95 ? 15.502 -2.724 -8.876 1.00 94.62 95 MET A O 1
ATOM 772 N N . TYR A 1 96 ? 15.801 -4.593 -10.107 1.00 94.75 96 TYR A N 1
ATOM 773 C CA . TYR A 1 96 ? 14.519 -5.216 -9.776 1.00 94.75 96 TYR A CA 1
ATOM 774 C C . TYR A 1 96 ? 14.369 -5.423 -8.263 1.00 94.75 96 TYR A C 1
ATOM 776 O O . TYR A 1 96 ? 13.393 -4.978 -7.674 1.00 94.75 96 TYR A O 1
ATOM 784 N N . TYR A 1 97 ? 15.380 -6.000 -7.601 1.00 96.38 97 TYR A N 1
ATOM 785 C CA . TYR A 1 97 ? 15.325 -6.180 -6.146 1.00 96.38 97 TYR A CA 1
ATOM 786 C C . TYR A 1 97 ? 15.213 -4.858 -5.385 1.00 96.38 97 TYR A C 1
ATOM 788 O O . TYR A 1 97 ? 14.490 -4.786 -4.393 1.00 96.38 97 TYR A O 1
ATOM 796 N N . PHE A 1 98 ? 15.937 -3.822 -5.817 1.00 96.44 98 PHE A N 1
ATOM 797 C CA . PHE A 1 98 ? 15.835 -2.505 -5.192 1.00 96.44 98 PHE A CA 1
ATOM 798 C C . PHE A 1 98 ? 14.449 -1.887 -5.365 1.00 96.44 98 PHE A C 1
ATOM 800 O O . PHE A 1 98 ? 13.967 -1.276 -4.416 1.00 96.44 98 PHE A O 1
ATOM 807 N N . ASP A 1 99 ? 13.832 -2.047 -6.535 1.00 94.44 99 ASP A N 1
ATOM 808 C CA . ASP A 1 99 ? 12.497 -1.532 -6.839 1.00 94.44 99 ASP A CA 1
ATOM 809 C C . ASP A 1 99 ? 11.439 -2.227 -5.978 1.00 94.44 99 ASP A C 1
ATOM 811 O O . ASP A 1 99 ? 10.882 -1.591 -5.090 1.00 94.44 99 ASP A O 1
ATOM 815 N N . THR A 1 100 ? 11.339 -3.557 -6.072 1.00 96.50 100 THR A N 1
ATOM 816 C CA . THR A 1 100 ? 10.423 -4.382 -5.268 1.00 96.50 100 THR A CA 1
ATOM 817 C C . THR A 1 100 ? 10.540 -4.102 -3.768 1.00 96.50 100 THR A C 1
ATOM 819 O O . THR A 1 100 ? 9.551 -3.945 -3.055 1.00 96.50 100 THR A O 1
ATOM 822 N N . VAL A 1 101 ? 11.762 -4.024 -3.227 1.00 97.56 101 VAL A N 1
ATOM 823 C CA . VAL A 1 101 ? 11.943 -3.743 -1.792 1.00 97.56 101 VAL A CA 1
ATOM 824 C C . VAL A 1 101 ? 11.498 -2.321 -1.447 1.00 97.56 101 VAL A C 1
ATOM 826 O O . VAL A 1 101 ? 10.874 -2.117 -0.404 1.00 97.56 101 VAL A O 1
ATOM 829 N N . LYS A 1 102 ? 11.813 -1.337 -2.296 1.00 97.00 102 LYS A N 1
ATOM 830 C CA . LYS A 1 102 ? 11.382 0.060 -2.137 1.00 97.00 102 LYS A CA 1
ATOM 831 C C . LYS A 1 102 ? 9.851 0.142 -2.155 1.00 97.00 102 LYS A C 1
ATOM 833 O O . LYS A 1 102 ? 9.291 0.774 -1.260 1.00 97.00 102 LYS A O 1
ATOM 838 N N . ASP A 1 103 ? 9.192 -0.537 -3.083 1.00 97.12 103 ASP A N 1
ATOM 839 C CA . ASP A 1 103 ? 7.735 -0.535 -3.244 1.00 97.12 103 ASP A CA 1
ATOM 840 C C . ASP A 1 103 ? 7.019 -1.186 -2.062 1.00 97.12 103 ASP A C 1
ATOM 842 O O . ASP A 1 103 ? 6.175 -0.549 -1.426 1.00 97.12 103 ASP A O 1
ATOM 846 N N . LEU A 1 104 ? 7.473 -2.364 -1.623 1.00 98.19 104 LEU A N 1
ATOM 847 C CA . LEU A 1 104 ? 6.957 -3.010 -0.411 1.00 98.19 104 LEU A CA 1
ATOM 848 C C . LEU A 1 104 ? 7.139 -2.149 0.850 1.00 98.19 104 LEU A C 1
ATOM 850 O O . LEU A 1 104 ? 6.272 -2.132 1.729 1.00 98.19 104 LEU A O 1
ATOM 854 N N . ILE A 1 105 ? 8.258 -1.426 0.975 1.00 98.31 105 ILE A N 1
ATOM 855 C CA . ILE A 1 105 ? 8.473 -0.504 2.098 1.00 98.31 105 ILE A CA 1
ATOM 856 C C . ILE A 1 105 ? 7.472 0.653 2.037 1.00 98.31 105 ILE A C 1
ATOM 858 O O . ILE A 1 105 ? 6.868 0.981 3.061 1.00 98.31 105 ILE A O 1
ATOM 862 N N . LEU A 1 106 ? 7.288 1.275 0.872 1.00 98.38 106 LEU A N 1
ATOM 863 C CA . LEU A 1 106 ? 6.384 2.415 0.696 1.00 98.38 106 LEU A CA 1
ATOM 864 C C . LEU A 1 106 ? 4.928 2.032 0.967 1.00 98.38 106 LEU A C 1
ATOM 866 O O . LEU A 1 106 ? 4.231 2.740 1.702 1.00 98.38 106 LEU A O 1
ATOM 870 N N . ASP A 1 107 ? 4.511 0.875 0.468 1.00 98.25 107 ASP A N 1
ATOM 871 C CA . ASP A 1 107 ? 3.225 0.248 0.746 1.00 98.25 107 ASP A CA 1
ATOM 872 C C . ASP A 1 107 ? 2.985 0.083 2.257 1.00 98.25 107 ASP A C 1
ATOM 874 O O . ASP A 1 107 ? 1.970 0.526 2.812 1.00 98.25 107 ASP A O 1
ATOM 878 N N . VAL A 1 108 ? 3.950 -0.515 2.963 1.00 98.31 108 VAL A N 1
ATOM 879 C CA . VAL A 1 108 ? 3.867 -0.729 4.413 1.00 98.31 108 VAL A CA 1
ATOM 880 C C . VAL A 1 108 ? 3.840 0.597 5.171 1.00 98.31 108 VAL A C 1
ATOM 882 O O . VAL A 1 108 ? 3.050 0.733 6.108 1.00 98.31 108 VAL A O 1
ATOM 885 N N . VAL A 1 109 ? 4.646 1.590 4.779 1.00 98.38 109 VAL A N 1
ATOM 886 C CA . VAL A 1 109 ? 4.640 2.927 5.397 1.00 98.38 109 VAL A CA 1
ATOM 887 C C . VAL A 1 109 ? 3.270 3.587 5.236 1.00 98.38 109 VAL A C 1
ATOM 889 O O . VAL A 1 109 ? 2.718 4.084 6.222 1.00 98.38 109 VAL A O 1
ATOM 892 N N . GLY A 1 110 ? 2.684 3.545 4.038 1.00 97.94 110 GLY A N 1
ATOM 893 C CA . GLY A 1 110 ? 1.343 4.069 3.778 1.00 97.94 110 GLY A CA 1
ATOM 894 C C . GLY A 1 110 ? 0.282 3.431 4.679 1.00 97.94 110 GLY A C 1
ATOM 895 O O . GLY A 1 110 ? -0.488 4.133 5.346 1.00 97.94 110 GLY A O 1
ATOM 896 N N . ALA A 1 111 ? 0.279 2.100 4.774 1.00 98.06 111 ALA A N 1
ATOM 897 C CA . ALA A 1 111 ? -0.657 1.366 5.625 1.00 98.06 111 ALA A CA 1
ATOM 898 C C . ALA A 1 111 ? -0.435 1.641 7.122 1.00 98.06 111 ALA A C 1
ATOM 900 O O . ALA A 1 111 ? -1.400 1.835 7.869 1.00 98.06 111 ALA A O 1
ATOM 901 N N . ALA A 1 112 ? 0.825 1.702 7.565 1.00 97.12 112 ALA A N 1
ATOM 902 C CA . ALA A 1 112 ? 1.195 1.987 8.948 1.00 97.12 112 ALA A CA 1
ATOM 903 C C . ALA A 1 112 ? 0.717 3.375 9.392 1.00 97.12 112 ALA A C 1
ATOM 905 O O . ALA A 1 112 ? 0.191 3.514 10.499 1.00 97.12 112 ALA A O 1
ATOM 906 N N . LEU A 1 113 ? 0.849 4.393 8.533 1.00 96.88 113 LEU A N 1
ATOM 907 C CA . LEU A 1 113 ? 0.369 5.750 8.809 1.00 96.88 113 LEU A CA 1
ATOM 908 C C . LEU A 1 113 ? -1.145 5.771 9.039 1.00 96.88 113 LEU A C 1
ATOM 910 O O . LEU A 1 113 ? -1.618 6.351 10.020 1.00 96.88 113 LEU A O 1
ATOM 914 N N . VAL A 1 114 ? -1.911 5.091 8.183 1.00 95.69 114 VAL A N 1
ATOM 915 C CA . VAL A 1 114 ? -3.368 4.977 8.341 1.00 95.69 114 VAL A CA 1
ATOM 916 C C . VAL A 1 114 ? -3.727 4.241 9.629 1.00 95.69 114 VAL A C 1
ATOM 918 O O . VAL A 1 114 ? -4.567 4.717 10.398 1.00 95.69 114 VAL A O 1
ATOM 921 N N . ALA A 1 115 ? -3.072 3.112 9.901 1.00 94.38 115 ALA A N 1
ATOM 922 C CA . ALA A 1 115 ? -3.286 2.344 11.121 1.00 94.38 115 ALA A CA 1
ATOM 923 C C . ALA A 1 115 ? -3.008 3.191 12.371 1.00 94.38 115 ALA A C 1
ATOM 925 O O . ALA A 1 115 ? -3.831 3.231 13.285 1.00 94.38 115 ALA A O 1
ATOM 926 N N . PHE A 1 116 ? -1.897 3.931 12.384 1.00 94.44 116 PHE A N 1
ATOM 927 C CA . PHE A 1 116 ? -1.525 4.825 13.475 1.00 94.44 116 PHE A CA 1
ATOM 928 C C . PHE A 1 116 ? -2.579 5.912 13.715 1.00 94.44 116 PHE A C 1
ATOM 930 O O . PHE A 1 116 ? -3.008 6.096 14.852 1.00 94.44 116 PHE A O 1
ATOM 937 N N . ILE A 1 117 ? -3.037 6.598 12.662 1.00 92.38 117 ILE A N 1
ATOM 938 C CA . ILE A 1 117 ? -4.017 7.693 12.765 1.00 92.38 117 ILE A CA 1
ATOM 939 C C . ILE A 1 117 ? -5.385 7.194 13.245 1.00 92.38 117 ILE A C 1
ATOM 941 O O . ILE A 1 117 ? -6.076 7.906 13.973 1.00 92.38 117 ILE A O 1
ATOM 945 N N . ILE A 1 118 ? -5.807 6.004 12.814 1.00 91.25 118 ILE A N 1
ATOM 946 C CA . ILE A 1 118 ? -7.149 5.485 13.101 1.00 91.25 118 ILE A CA 1
ATOM 947 C C . ILE A 1 118 ? -7.217 4.745 14.436 1.00 91.25 118 ILE A C 1
ATOM 949 O O . ILE A 1 118 ? -8.234 4.852 15.110 1.00 91.25 118 ILE A O 1
ATOM 953 N N . ILE A 1 119 ? -6.184 3.986 14.812 1.00 87.75 119 ILE A N 1
ATOM 954 C CA . ILE A 1 119 ? -6.196 3.163 16.034 1.00 87.75 119 ILE A CA 1
ATOM 955 C C . ILE A 1 119 ? -5.826 3.983 17.276 1.00 87.75 119 ILE A C 1
ATOM 957 O O . ILE A 1 119 ? -6.305 3.672 18.361 1.00 87.75 119 ILE A O 1
ATOM 961 N N . LYS A 1 120 ? -4.988 5.025 17.153 1.00 76.56 120 LYS A N 1
ATOM 962 C CA . LYS A 1 120 ? -4.678 5.916 18.289 1.00 76.56 120 LYS A CA 1
ATOM 963 C C . LYS A 1 120 ? -5.763 6.956 18.594 1.00 76.56 120 LYS A C 1
ATOM 965 O O . LYS A 1 120 ? -5.611 7.683 19.574 1.00 76.56 120 LYS A O 1
ATOM 970 N N . LYS A 1 121 ? -6.794 7.071 17.759 1.00 59.25 121 LYS A N 1
ATOM 971 C CA . LYS A 1 121 ? -7.992 7.860 18.069 1.00 59.25 121 LYS A CA 1
ATOM 972 C C . LYS A 1 121 ? -8.925 7.061 18.963 1.00 59.25 121 LYS A C 1
ATOM 974 O O . LYS A 1 121 ? -9.485 7.687 19.884 1.00 59.25 121 LYS A O 1
#

InterPro domains:
  IPR014509 Inner membrane protein YjdF-like [PF09997] (3-117)

Organism: NCBI:txid1802315

Sequence (121 aa):
MLSYIFAFVILTIVLIGNILGPEITHISMRYYDSILHMLAGAGLGFFILALMSTLKLGRWRTIFDVTFGMLLLGIIWELFEIYFNITGYELWSTMYYFDTVKDLILDVVGAALVAFIIIKK

pLDDT: mean 92.14, std 8.15, range [59.25, 98.38]

Secondary structure (DSSP, 8-state):
-HHHHHHHHHHHHHHHHHHHHHHHS-S-HHHHHHHHHHHHHHHHHHHHHHHHHHTT-GGG-SHHHHHHHHHHHHHHHHHHHHHHT--SS-TTSHHHHHHHHHHHHHHHHHHHHHHHHHH--

Foldseek 3Di:
DVLLVQLVVLVVVLVCCVVCVVPPPVPPPLVSLLVSLLSNLQSQLSVQLVVCVVVVVVVQLALVSSLVSQLVVLVVVLVVCVVVVNQVDDPPDPVSVVSSVSSNVSSSNSSSVNSCVPVVD